Protein AF-A0A7V8VA99-F1 (afdb_monomer)

Secondary structure (DSSP, 8-s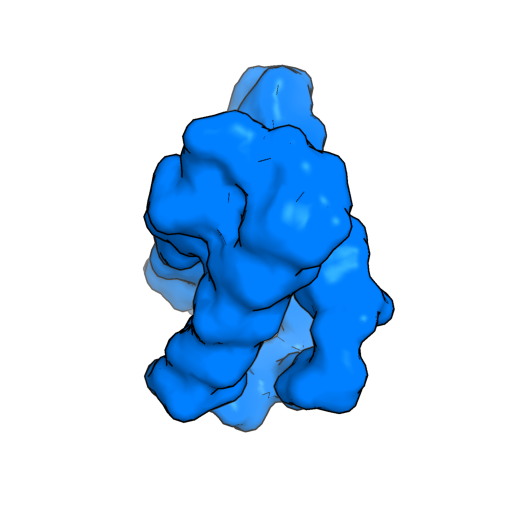tate):
---SHHHHHHHHHHHH---HHHHHHHHHHHHHHTT-TT---GGG--HHHHHHHHHHHHHHHHHTT-S-HHHHHHHHHHHHHHHHHH-

Nearest PDB structures (foldseek):
  5j0n-assembly1_E  TM=7.017E-01  e=3.311E-02  Lambdavirus lambda
  1z1b-assembly1_B  TM=7.153E-01  e=9.308E-02  Lambdavirus lambda
  1z1g-assembly1_D  TM=7.461E-01  e=1.341E-01  Lambdavirus lambda
  1z19-assembly1_B-2  TM=7.161E-01  e=3.546E-01  Lambdavirus lambda

Structure (mmCIF, N/CA/C/O backbone):
data_AF-A0A7V8VA99-F1
#
_entry.id   AF-A0A7V8VA99-F1
#
loop_
_atom_site.group_PDB
_atom_site.id
_atom_site.type_symbol
_atom_site.label_atom_id
_atom_site.label_alt_id
_atom_site.label_comp_id
_atom_site.label_asym_id
_atom_site.label_entity_id
_atom_site.label_seq_id
_atom_site.pdbx_PDB_ins_code
_atom_site.Cartn_x
_atom_site.Cartn_y
_atom_site.Cartn_z
_atom_site.occupancy
_atom_site.B_iso_or_equiv
_atom_site.auth_seq_id
_atom_site.auth_comp_id
_atom_site.auth_asym_id
_atom_site.auth_atom_id
_atom_site.pdbx_PDB_model_num
ATOM 1 N N . MET A 1 1 ? -12.386 2.597 14.223 1.00 59.91 1 MET A N 1
ATOM 2 C CA . MET A 1 1 ? -11.309 1.767 13.644 1.00 59.91 1 MET A CA 1
ATOM 3 C C . MET A 1 1 ? -11.208 2.051 12.150 1.00 59.91 1 MET A C 1
ATOM 5 O O . MET A 1 1 ? -12.250 2.286 11.548 1.00 59.91 1 MET A O 1
ATOM 9 N N . PRO A 1 2 ? -10.012 2.184 11.548 1.00 66.38 2 PRO A N 1
ATOM 10 C CA . PRO A 1 2 ? -9.892 2.074 10.094 1.00 66.38 2 PRO A CA 1
ATOM 11 C C . PRO A 1 2 ? -10.290 0.650 9.678 1.00 66.38 2 PRO A C 1
ATOM 13 O O . PRO A 1 2 ? -9.731 -0.293 10.210 1.00 66.38 2 PRO A O 1
ATOM 16 N N . THR A 1 3 ? -11.254 0.505 8.770 1.00 86.31 3 THR A N 1
ATOM 17 C CA . THR A 1 3 ? -11.749 -0.808 8.301 1.00 86.31 3 THR A CA 1
ATOM 18 C C . THR A 1 3 ? -11.022 -1.301 7.045 1.00 86.31 3 THR A C 1
ATOM 20 O O . THR A 1 3 ? -11.204 -2.428 6.599 1.00 86.31 3 THR A O 1
ATOM 23 N N . SER A 1 4 ? -10.187 -0.449 6.439 1.00 90.56 4 SER A N 1
ATOM 24 C CA . SER A 1 4 ? -9.429 -0.761 5.227 1.00 90.56 4 SER A CA 1
ATOM 25 C C . SER A 1 4 ? -8.004 -0.219 5.290 1.00 90.56 4 SER A C 1
ATOM 27 O O . SER A 1 4 ? -7.728 0.784 5.961 1.00 90.56 4 SER A O 1
ATOM 29 N N . LEU A 1 5 ? -7.101 -0.845 4.528 1.00 92.12 5 LEU A N 1
ATOM 30 C CA . LEU A 1 5 ? -5.717 -0.389 4.377 1.00 92.12 5 LEU A CA 1
ATOM 31 C C . LEU A 1 5 ? -5.636 1.051 3.839 1.00 92.12 5 LEU A C 1
ATOM 33 O O . LEU A 1 5 ? -4.805 1.836 4.288 1.00 92.12 5 LEU A O 1
ATOM 37 N N . GLU A 1 6 ? -6.525 1.431 2.919 1.00 93.44 6 GLU A N 1
ATOM 38 C CA . GLU A 1 6 ? -6.607 2.798 2.392 1.00 93.44 6 GLU A CA 1
ATOM 39 C C . GLU A 1 6 ? -6.954 3.817 3.482 1.00 93.44 6 GLU A C 1
ATOM 41 O O . GLU A 1 6 ? -6.295 4.856 3.601 1.00 93.44 6 GLU A O 1
ATOM 46 N N . SER A 1 7 ? -7.950 3.507 4.317 1.00 93.44 7 SER A N 1
ATOM 47 C CA . SER A 1 7 ? -8.333 4.369 5.436 1.00 93.44 7 SER A CA 1
ATOM 48 C C . SER A 1 7 ? -7.196 4.507 6.446 1.00 93.44 7 SER A C 1
ATOM 50 O O . SER A 1 7 ? -6.949 5.607 6.949 1.00 93.44 7 SER A O 1
ATOM 52 N N . LEU A 1 8 ? -6.484 3.410 6.725 1.00 95.06 8 LEU A N 1
ATOM 53 C CA . LEU A 1 8 ? -5.316 3.407 7.599 1.00 95.06 8 LEU A CA 1
ATOM 54 C C . LEU A 1 8 ? -4.207 4.312 7.049 1.00 95.06 8 LEU A C 1
ATOM 56 O O . LEU A 1 8 ? -3.782 5.248 7.726 1.00 95.06 8 LEU A O 1
ATOM 60 N N . VAL A 1 9 ? -3.780 4.076 5.806 1.00 95.81 9 VAL A N 1
ATOM 61 C CA . VAL A 1 9 ? -2.715 4.848 5.149 1.00 95.81 9 VAL A CA 1
ATOM 62 C C . VAL A 1 9 ? -3.090 6.327 5.049 1.00 95.81 9 VAL A C 1
ATOM 64 O O . VAL A 1 9 ? -2.255 7.194 5.298 1.00 95.81 9 VAL A O 1
ATOM 67 N N . THR A 1 10 ? -4.352 6.644 4.759 1.00 95.00 10 THR A N 1
ATOM 68 C CA . THR A 1 10 ? -4.829 8.033 4.707 1.00 95.00 10 THR A CA 1
ATOM 69 C C . THR A 1 10 ? -4.690 8.734 6.055 1.00 95.00 10 THR A C 1
ATOM 71 O O . THR A 1 10 ? -4.210 9.869 6.112 1.00 95.00 10 THR A O 1
ATOM 74 N N . LYS A 1 11 ? -5.077 8.074 7.155 1.00 95.44 11 LYS A N 1
ATOM 75 C CA . LYS A 1 11 ? -4.927 8.642 8.502 1.00 95.44 11 LYS A CA 1
ATOM 76 C C . LYS A 1 11 ? -3.456 8.776 8.900 1.00 95.44 11 LYS A C 1
ATOM 78 O O . LYS A 1 11 ? -3.072 9.839 9.383 1.00 95.44 11 LYS A O 1
ATOM 83 N N . TYR A 1 12 ? -2.636 7.766 8.610 1.00 95.88 12 TYR A N 1
ATOM 84 C CA . TYR A 1 12 ? -1.189 7.792 8.837 1.00 95.88 12 TYR A CA 1
ATOM 85 C C . TYR A 1 12 ? -0.523 8.996 8.145 1.00 95.88 12 TYR A C 1
ATOM 87 O O . TYR A 1 12 ? 0.164 9.794 8.785 1.00 95.88 12 TYR A O 1
ATOM 95 N N . LEU A 1 13 ? -0.794 9.199 6.850 1.00 96.50 13 LEU A N 1
ATOM 96 C CA . LEU A 1 13 ? -0.244 10.323 6.083 1.00 96.50 13 LEU A CA 1
ATOM 97 C C . LEU A 1 13 ? -0.755 11.684 6.572 1.00 96.50 13 LEU A C 1
ATOM 99 O O . LEU A 1 13 ? -0.012 12.665 6.539 1.00 96.50 13 LEU A O 1
ATOM 103 N N . ARG A 1 14 ? -2.015 11.770 7.016 1.00 94.81 14 ARG A N 1
ATOM 104 C CA . ARG A 1 14 ? -2.557 12.997 7.622 1.00 94.81 14 ARG A CA 1
ATOM 105 C C . ARG A 1 14 ? -1.862 13.322 8.943 1.00 94.81 14 ARG A C 1
ATOM 107 O O . ARG A 1 14 ? -1.537 14.482 9.157 1.00 94.81 14 ARG A O 1
ATOM 114 N N . SER A 1 15 ? -1.592 12.315 9.775 1.00 95.69 15 SER A N 1
ATOM 115 C CA . SER A 1 15 ? -0.921 12.488 11.068 1.00 95.69 15 SER A CA 1
ATOM 116 C C . SER A 1 15 ? 0.541 12.914 10.928 1.00 95.69 15 SER A C 1
ATOM 118 O O . SER A 1 15 ? 1.001 13.754 11.691 1.00 95.69 15 SER A O 1
ATOM 120 N N . GLY A 1 16 ? 1.285 12.325 9.986 1.00 92.75 16 GLY A N 1
ATOM 121 C CA . GLY A 1 16 ? 2.720 12.593 9.826 1.00 92.75 16 GLY A CA 1
ATOM 122 C C . GLY A 1 16 ? 3.059 13.783 8.925 1.00 92.75 16 GLY A C 1
ATOM 123 O O . GLY A 1 16 ? 4.212 14.197 8.883 1.00 92.75 16 GLY A O 1
ATOM 124 N N . ASN A 1 17 ? 2.084 14.290 8.164 1.00 93.56 17 ASN A N 1
ATOM 125 C CA . ASN A 1 17 ? 2.253 15.320 7.137 1.00 93.56 17 ASN A CA 1
ATOM 126 C C . ASN A 1 17 ? 3.550 15.191 6.291 1.00 93.56 17 ASN A C 1
ATOM 128 O O . ASN A 1 17 ? 4.310 16.155 6.182 1.00 93.56 17 ASN A O 1
ATOM 132 N N . PRO A 1 18 ? 3.848 14.019 5.693 1.00 95.31 18 PRO A N 1
ATOM 133 C CA . PRO A 1 18 ? 5.103 13.833 4.980 1.00 95.31 18 PRO A CA 1
ATOM 134 C C . PRO A 1 18 ? 5.119 14.618 3.663 1.00 95.31 18 PRO A C 1
ATOM 136 O O . PRO A 1 18 ? 4.072 15.002 3.126 1.00 95.31 18 PRO A O 1
ATOM 139 N N . ALA A 1 19 ? 6.324 14.799 3.116 1.00 97.44 19 ALA A N 1
ATOM 140 C CA . ALA A 1 19 ? 6.537 15.452 1.829 1.00 97.44 19 ALA A CA 1
ATOM 141 C C . ALA A 1 19 ? 5.704 14.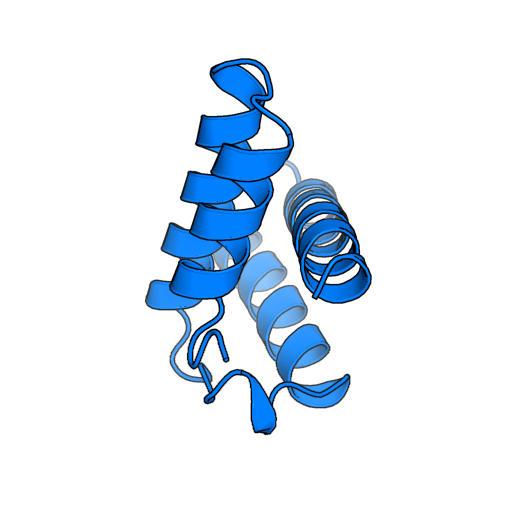813 0.704 1.00 97.44 19 ALA A C 1
ATOM 143 O O . ALA A 1 19 ? 5.425 13.610 0.712 1.00 97.44 19 ALA A O 1
ATOM 144 N N . GLN A 1 20 ? 5.361 15.621 -0.301 1.00 96.81 20 GLN A N 1
ATOM 145 C CA . GLN A 1 20 ? 4.505 15.224 -1.422 1.00 96.81 20 GLN A CA 1
ATOM 146 C C . GLN A 1 20 ? 4.985 13.941 -2.120 1.00 96.81 20 GLN A C 1
ATOM 148 O O . GLN A 1 20 ? 4.196 13.024 -2.336 1.00 96.81 20 GLN A O 1
ATOM 153 N N . ARG A 1 21 ? 6.296 13.820 -2.365 1.00 96.88 21 ARG A N 1
ATOM 154 C CA . ARG A 1 21 ? 6.893 12.617 -2.963 1.00 96.88 21 ARG A CA 1
ATOM 155 C C . ARG A 1 21 ? 6.604 11.353 -2.148 1.00 96.88 21 ARG A C 1
ATOM 157 O O . ARG A 1 21 ? 6.242 10.326 -2.707 1.00 96.88 21 ARG A O 1
ATOM 164 N N . THR A 1 22 ? 6.722 11.426 -0.824 1.00 96.25 22 THR A N 1
ATOM 165 C CA . THR A 1 22 ? 6.410 10.295 0.058 1.00 96.25 22 THR A CA 1
ATOM 166 C C . THR A 1 22 ? 4.927 9.942 -0.029 1.00 96.25 22 THR A C 1
ATOM 168 O O . THR A 1 22 ? 4.583 8.769 -0.134 1.00 96.25 22 THR A O 1
ATOM 171 N N . ARG A 1 23 ? 4.027 10.934 -0.059 1.00 97.31 23 ARG A N 1
ATOM 172 C CA . ARG A 1 23 ? 2.582 10.690 -0.232 1.00 97.31 23 ARG A CA 1
ATOM 173 C C . ARG A 1 23 ? 2.294 9.938 -1.533 1.00 97.31 23 ARG A C 1
ATOM 175 O O . ARG A 1 23 ? 1.546 8.966 -1.519 1.00 97.31 23 ARG A O 1
ATOM 182 N N . GLU A 1 24 ? 2.927 10.328 -2.635 1.00 97.69 24 GLU A N 1
ATOM 183 C CA . GLU A 1 24 ? 2.781 9.670 -3.941 1.00 97.69 24 GLU A CA 1
ATOM 184 C C . GLU A 1 24 ? 3.263 8.213 -3.941 1.00 97.69 24 GLU A C 1
ATOM 186 O O . GLU A 1 24 ? 2.656 7.348 -4.584 1.00 97.69 24 GLU A O 1
ATOM 191 N N . GLU A 1 25 ? 4.320 7.911 -3.189 1.00 97.19 25 GLU A N 1
ATOM 192 C CA . GLU A 1 25 ? 4.820 6.547 -3.002 1.00 97.19 25 GLU A CA 1
ATOM 193 C C . GLU A 1 25 ? 3.805 5.661 -2.247 1.00 97.19 25 GLU A C 1
ATOM 195 O O . GLU A 1 25 ? 3.551 4.517 -2.647 1.00 97.19 25 GLU A O 1
ATOM 200 N N . TYR A 1 26 ? 3.148 6.193 -1.211 1.00 97.75 26 TYR A N 1
ATOM 201 C CA . TYR A 1 26 ? 2.053 5.499 -0.518 1.00 97.75 26 TYR A CA 1
ATOM 202 C C . TYR A 1 26 ? 0.810 5.345 -1.405 1.00 97.75 26 TYR A C 1
ATOM 204 O O . TYR A 1 26 ? 0.231 4.262 -1.458 1.00 97.75 26 TYR A O 1
ATOM 212 N N . LEU A 1 27 ? 0.433 6.366 -2.178 1.00 96.25 27 LEU A N 1
ATOM 213 C CA . LEU A 1 27 ? -0.666 6.254 -3.148 1.00 96.25 27 LEU A CA 1
ATOM 214 C C . LEU A 1 27 ? -0.375 5.193 -4.216 1.00 96.25 27 LEU A C 1
ATOM 216 O O . LEU A 1 27 ? -1.266 4.459 -4.633 1.00 96.25 27 LEU A O 1
ATOM 220 N N . THR A 1 28 ? 0.883 5.059 -4.637 1.00 95.88 28 THR A N 1
ATOM 221 C CA . THR A 1 28 ? 1.306 3.980 -5.543 1.00 95.88 28 THR A CA 1
ATOM 222 C C . THR A 1 28 ? 1.151 2.604 -4.901 1.00 95.88 28 THR A C 1
ATOM 224 O O . THR A 1 28 ? 0.769 1.655 -5.583 1.00 95.88 28 THR A O 1
ATOM 227 N N . THR A 1 29 ? 1.389 2.504 -3.593 1.00 96.19 29 THR A N 1
ATOM 228 C CA . THR A 1 29 ? 1.153 1.274 -2.825 1.00 96.19 29 THR A CA 1
ATOM 229 C C . THR A 1 29 ? -0.331 0.915 -2.807 1.00 96.19 29 THR A C 1
ATOM 231 O O . THR A 1 29 ? -0.679 -0.214 -3.138 1.00 96.19 29 THR A O 1
ATOM 234 N N . LEU A 1 30 ? -1.207 1.885 -2.528 1.00 95.75 30 LEU A N 1
ATOM 235 C CA . LEU A 1 30 ? -2.660 1.679 -2.529 1.00 95.75 30 LEU A CA 1
ATOM 236 C C . LEU A 1 30 ? -3.208 1.320 -3.916 1.00 95.75 30 LEU A C 1
ATOM 238 O O . LEU A 1 30 ? -4.033 0.423 -4.028 1.00 95.75 30 LEU A O 1
ATOM 242 N N . ARG A 1 31 ? -2.696 1.936 -4.988 1.00 95.19 31 ARG A N 1
ATOM 243 C CA . ARG A 1 31 ? -3.061 1.568 -6.370 1.00 95.19 31 ARG A CA 1
ATOM 244 C C . ARG A 1 31 ? -2.678 0.137 -6.738 1.00 95.19 31 ARG A C 1
ATOM 246 O O . ARG A 1 31 ? -3.310 -0.462 -7.600 1.00 95.19 31 ARG A O 1
ATOM 253 N N . LYS A 1 32 ? -1.594 -0.386 -6.163 1.00 95.31 32 LYS A N 1
ATOM 254 C CA . LYS A 1 32 ? -1.198 -1.787 -6.338 1.00 95.31 32 LYS A CA 1
ATOM 255 C C . LYS A 1 32 ? -2.087 -2.700 -5.502 1.00 95.31 32 LYS A C 1
ATOM 257 O O . LYS A 1 32 ? -2.581 -3.679 -6.038 1.00 95.31 32 LYS A O 1
ATOM 262 N N . TRP A 1 33 ? -2.362 -2.325 -4.253 1.00 95.38 33 TRP A N 1
ATOM 263 C CA . TRP A 1 33 ? -3.304 -3.033 -3.385 1.00 95.38 33 TRP A CA 1
ATOM 264 C C . TRP A 1 33 ? -4.684 -3.187 -4.034 1.00 95.38 33 TRP A C 1
ATOM 266 O O . TRP A 1 33 ? -5.204 -4.288 -4.101 1.00 95.38 33 TRP A O 1
ATOM 276 N N . SER A 1 34 ? -5.235 -2.117 -4.612 1.00 93.00 34 SER A N 1
ATOM 277 C CA . SER A 1 34 ? -6.557 -2.141 -5.252 1.00 93.00 34 SER A CA 1
ATOM 278 C C . SER A 1 34 ? -6.632 -2.965 -6.543 1.00 93.00 34 SER A C 1
ATOM 280 O O . SER A 1 34 ? -7.721 -3.189 -7.054 1.00 93.00 34 SER A O 1
ATOM 282 N N . ARG A 1 35 ? -5.490 -3.328 -7.139 1.00 93.75 35 ARG A N 1
ATOM 283 C CA . ARG A 1 35 ? -5.418 -4.177 -8.342 1.00 93.75 35 ARG A CA 1
ATOM 284 C C . ARG A 1 35 ? -5.211 -5.648 -8.001 1.00 93.75 35 ARG A C 1
ATOM 286 O O . ARG A 1 35 ? -5.337 -6.486 -8.886 1.00 93.75 35 ARG A O 1
ATOM 293 N N . TRP A 1 36 ? -4.823 -5.936 -6.765 1.00 95.00 36 TRP A N 1
ATOM 294 C CA . TRP A 1 36 ? -4.612 -7.286 -6.289 1.00 95.00 36 TRP A CA 1
ATOM 295 C C . TRP A 1 36 ? -5.946 -7.864 -5.810 1.00 95.00 36 TRP A C 1
ATOM 297 O O . TRP A 1 36 ? -6.607 -7.277 -4.958 1.00 95.00 36 TRP A O 1
ATOM 307 N N . ASP A 1 37 ? -6.331 -9.012 -6.363 1.00 87.69 37 ASP A N 1
ATOM 308 C CA . ASP A 1 37 ? -7.633 -9.658 -6.122 1.00 87.69 37 ASP A CA 1
ATOM 309 C C . ASP A 1 37 ? -7.761 -10.268 -4.708 1.00 87.69 37 ASP A C 1
ATOM 311 O O . ASP A 1 37 ? -8.850 -10.595 -4.256 1.00 87.69 37 ASP A O 1
ATOM 315 N N . GLY A 1 38 ? -6.647 -10.390 -3.975 1.00 82.12 38 GLY A N 1
ATOM 316 C CA . GLY A 1 38 ? -6.601 -10.966 -2.624 1.00 82.12 38 GLY A CA 1
ATOM 317 C C . GLY A 1 38 ? -6.817 -9.972 -1.477 1.00 82.12 38 GLY A C 1
ATOM 318 O O . GLY A 1 38 ? -6.490 -10.283 -0.334 1.00 82.12 38 GLY A O 1
ATOM 319 N N . ALA A 1 39 ? -7.304 -8.759 -1.752 1.00 80.50 39 ALA A N 1
ATOM 320 C CA . ALA A 1 39 ? -7.486 -7.744 -0.718 1.00 80.50 39 ALA A CA 1
ATOM 321 C C . ALA A 1 39 ? -8.537 -8.170 0.329 1.00 80.50 39 ALA A C 1
ATOM 323 O O . ALA A 1 39 ? -9.691 -8.431 -0.001 1.00 80.50 39 ALA A O 1
ATOM 324 N N . VAL A 1 40 ? -8.142 -8.165 1.605 1.00 86.81 40 VAL A N 1
ATOM 325 C CA . VAL A 1 40 ? -9.004 -8.478 2.762 1.00 86.81 40 VAL A CA 1
ATOM 326 C C . VAL A 1 40 ? -9.287 -7.231 3.618 1.00 86.81 40 VAL A C 1
ATOM 328 O O . VAL A 1 40 ? -8.549 -6.238 3.510 1.00 86.81 40 VAL A O 1
ATOM 331 N N . PRO A 1 41 ? -10.323 -7.250 4.484 1.00 87.94 41 PRO A N 1
ATOM 332 C CA . PRO A 1 41 ? -10.502 -6.247 5.534 1.00 87.94 41 PRO A CA 1
ATOM 333 C C . PRO A 1 41 ? -9.251 -6.096 6.406 1.00 87.94 41 PRO A C 1
ATOM 335 O O . PRO A 1 41 ? -8.469 -7.035 6.564 1.00 87.94 41 PRO A O 1
ATOM 338 N N . LEU A 1 42 ? -9.047 -4.912 6.993 1.00 88.50 42 LEU A N 1
ATOM 339 C CA . LEU A 1 42 ? -7.834 -4.647 7.776 1.00 88.50 42 LEU A CA 1
ATOM 340 C C . LEU A 1 42 ? -7.713 -5.581 8.992 1.00 88.50 42 LEU A C 1
ATOM 342 O O . LEU A 1 42 ? -6.608 -5.947 9.379 1.00 88.50 42 LEU A O 1
ATOM 346 N N . GLU A 1 43 ? -8.841 -5.977 9.572 1.00 89.06 43 GLU A N 1
ATOM 347 C CA . GLU A 1 43 ? -8.944 -6.865 10.729 1.00 89.06 43 GLU A CA 1
ATOM 348 C C . GLU A 1 43 ? -8.489 -8.301 10.421 1.00 89.06 43 GLU A C 1
ATOM 350 O O . GLU A 1 43 ? -8.047 -9.017 11.318 1.00 89.06 43 GLU A O 1
ATOM 355 N N . GLU A 1 44 ? -8.564 -8.705 9.153 1.00 90.19 44 GLU A N 1
ATOM 356 C CA . GLU A 1 44 ? -8.139 -10.017 8.655 1.00 90.19 44 GLU A CA 1
ATOM 357 C C . GLU A 1 44 ? -6.732 -9.974 8.037 1.00 90.19 44 GLU A C 1
ATOM 359 O O . GLU A 1 44 ? -6.178 -11.008 7.664 1.00 90.19 44 GLU A O 1
ATOM 364 N N . LEU A 1 45 ? -6.124 -8.785 7.938 1.00 91.12 45 LEU A N 1
ATOM 365 C CA . LEU A 1 45 ? -4.824 -8.597 7.309 1.00 91.12 45 LEU A CA 1
ATOM 366 C C . LEU A 1 45 ? -3.699 -9.197 8.164 1.00 91.12 45 LEU A C 1
ATOM 368 O O . LEU A 1 45 ? -3.192 -8.579 9.104 1.00 91.12 45 LEU A O 1
ATOM 372 N N . GLY A 1 46 ? -3.264 -10.400 7.796 1.00 91.69 46 GLY A N 1
ATOM 373 C CA . GLY A 1 46 ? -2.197 -11.129 8.457 1.00 91.69 46 GLY A CA 1
ATOM 374 C C . GLY A 1 46 ? -0.879 -11.150 7.685 1.00 91.69 46 GLY A C 1
ATOM 375 O O . GLY A 1 46 ? -0.673 -10.527 6.641 1.00 91.69 46 GLY A O 1
ATOM 376 N N . ARG A 1 47 ? 0.073 -11.929 8.213 1.00 94.31 47 ARG A N 1
ATOM 377 C CA . ARG A 1 47 ? 1.375 -12.155 7.558 1.00 94.31 47 ARG A CA 1
ATOM 378 C C . ARG A 1 47 ? 1.240 -12.871 6.213 1.00 94.31 47 ARG A C 1
ATOM 380 O O . ARG A 1 47 ? 2.124 -12.709 5.373 1.00 94.31 47 ARG A O 1
ATOM 387 N N . LYS A 1 48 ? 0.201 -13.693 6.045 1.00 95.38 48 LYS A N 1
ATOM 388 C CA . LYS A 1 48 ? -0.037 -14.479 4.833 1.00 95.38 48 LYS A CA 1
ATOM 389 C C . LYS A 1 48 ? -0.457 -13.557 3.691 1.00 95.38 48 LYS A C 1
ATOM 391 O O . LYS A 1 48 ? 0.221 -13.524 2.674 1.00 95.38 48 LYS A O 1
ATOM 396 N N . GLU A 1 49 ? -1.463 -12.730 3.922 1.00 95.12 49 GLU A N 1
ATOM 397 C CA . GLU A 1 49 ? -2.039 -11.799 2.952 1.00 95.12 49 GLU A CA 1
ATOM 398 C C . GLU A 1 49 ? -1.007 -10.732 2.562 1.00 95.12 49 GLU A C 1
ATOM 400 O O . GLU A 1 49 ? -0.836 -10.414 1.389 1.00 95.12 49 GLU A O 1
ATOM 405 N N . ILE A 1 50 ? -0.214 -10.244 3.529 1.00 95.06 50 ILE A N 1
ATOM 406 C CA . ILE A 1 50 ? 0.924 -9.357 3.240 1.00 95.06 50 ILE A CA 1
ATOM 407 C C . ILE A 1 50 ? 1.955 -10.049 2.337 1.00 95.06 50 ILE A C 1
ATOM 409 O O . ILE A 1 50 ? 2.514 -9.401 1.454 1.00 95.06 50 ILE A O 1
ATOM 413 N N . ARG A 1 51 ? 2.253 -11.336 2.556 1.00 96.81 51 ARG A N 1
ATOM 414 C CA . ARG A 1 51 ? 3.208 -12.072 1.714 1.00 96.81 51 ARG A CA 1
ATOM 415 C C . ARG A 1 51 ? 2.657 -12.253 0.302 1.00 96.81 51 ARG A C 1
ATOM 417 O O . ARG A 1 51 ? 3.344 -11.865 -0.633 1.00 96.81 51 ARG A O 1
ATOM 424 N N . GLU A 1 52 ? 1.430 -12.744 0.167 1.00 97.19 52 GLU A N 1
ATOM 425 C CA . GLU A 1 52 ? 0.777 -12.957 -1.131 1.00 97.19 52 GLU A CA 1
ATOM 426 C C . GLU A 1 52 ? 0.687 -11.658 -1.940 1.00 97.19 52 GLU A C 1
ATOM 428 O O . GLU A 1 52 ? 1.007 -11.641 -3.128 1.00 97.19 52 GLU A O 1
ATOM 433 N N . PHE A 1 53 ? 0.364 -10.537 -1.289 1.00 96.88 53 PHE A N 1
ATOM 434 C CA . PHE A 1 53 ? 0.389 -9.232 -1.940 1.00 96.88 53 PHE A CA 1
ATOM 435 C C . PHE A 1 53 ? 1.789 -8.836 -2.425 1.00 96.88 53 PHE A C 1
ATOM 437 O O . PHE A 1 53 ? 1.944 -8.325 -3.533 1.00 96.88 53 PHE A O 1
ATOM 444 N N . LEU A 1 54 ? 2.826 -9.030 -1.605 1.00 97.25 54 LEU A N 1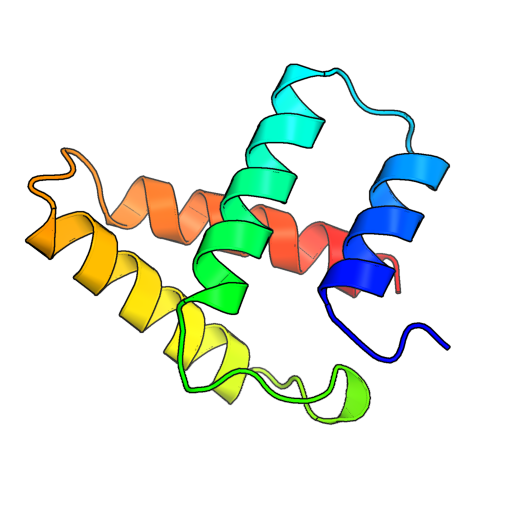
ATOM 445 C CA . LEU A 1 54 ? 4.198 -8.670 -1.976 1.00 97.25 54 LEU A CA 1
ATOM 446 C C . LEU A 1 54 ? 4.758 -9.559 -3.092 1.00 97.25 54 LEU A C 1
ATOM 448 O O . LEU A 1 54 ? 5.505 -9.053 -3.933 1.00 97.25 54 LEU A O 1
ATOM 452 N N . ASP A 1 55 ? 4.383 -10.836 -3.109 1.00 97.06 55 ASP A N 1
ATOM 453 C CA . ASP A 1 55 ? 4.725 -11.777 -4.174 1.00 97.06 55 ASP A CA 1
ATOM 454 C C . ASP A 1 55 ? 4.021 -11.362 -5.478 1.00 97.06 55 ASP A C 1
ATOM 456 O O . ASP A 1 55 ? 4.683 -11.166 -6.500 1.00 97.06 55 ASP A O 1
ATOM 460 N N . TRP A 1 56 ? 2.724 -11.038 -5.422 1.00 97.12 56 TRP A N 1
ATOM 461 C CA . TRP A 1 56 ? 1.996 -10.475 -6.564 1.00 97.12 56 TRP A CA 1
ATOM 462 C C . TRP A 1 56 ? 2.604 -9.153 -7.062 1.00 97.12 56 TRP A C 1
ATOM 464 O O . TRP A 1 56 ? 2.741 -8.941 -8.264 1.00 97.12 56 TRP A O 1
ATOM 474 N N . VAL A 1 57 ? 3.028 -8.250 -6.168 1.00 96.12 57 VAL A N 1
ATOM 475 C CA . VAL A 1 57 ? 3.708 -6.997 -6.551 1.00 96.12 57 VAL A CA 1
ATOM 476 C C . VAL A 1 57 ? 4.994 -7.280 -7.319 1.00 96.12 57 VAL A C 1
ATOM 478 O O . VAL A 1 57 ? 5.324 -6.540 -8.254 1.00 96.12 57 VAL A O 1
ATOM 481 N N . HIS A 1 58 ? 5.746 -8.292 -6.888 1.00 96.00 58 HIS A N 1
ATOM 482 C CA . HIS A 1 58 ? 6.976 -8.700 -7.545 1.00 96.00 58 HIS A CA 1
ATOM 483 C C . HIS A 1 58 ? 6.681 -9.208 -8.963 1.00 96.00 58 HIS A C 1
ATOM 485 O O . HIS A 1 58 ? 7.321 -8.758 -9.915 1.00 96.00 58 HIS A O 1
ATOM 491 N N . GLU A 1 59 ? 5.674 -10.067 -9.117 1.00 95.31 59 GLU A N 1
ATOM 492 C CA . GLU A 1 59 ? 5.223 -10.598 -10.409 1.00 95.31 59 GLU A CA 1
ATOM 493 C C . GLU A 1 59 ? 4.655 -9.507 -11.337 1.00 95.31 59 GLU A C 1
ATOM 495 O O . GLU A 1 59 ? 5.064 -9.408 -12.496 1.00 95.31 59 GLU A O 1
ATOM 500 N N . ASP A 1 60 ? 3.793 -8.613 -10.840 1.00 94.38 60 ASP A N 1
ATOM 501 C CA . ASP A 1 60 ? 3.260 -7.459 -11.590 1.00 94.38 60 ASP A CA 1
ATOM 502 C C . ASP A 1 60 ? 4.388 -6.524 -12.055 1.00 94.38 60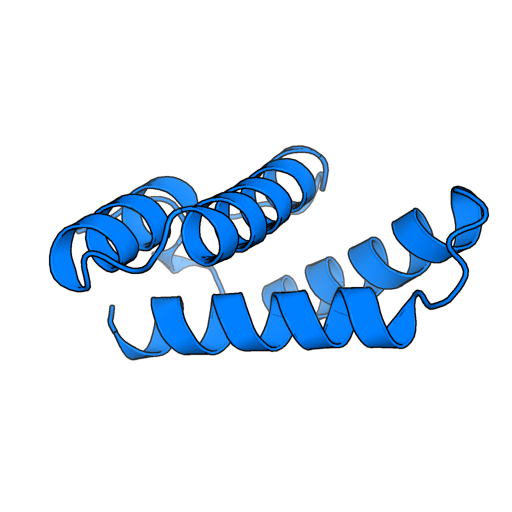 ASP A C 1
ATOM 504 O O . ASP A 1 60 ? 4.358 -5.991 -13.164 1.00 94.38 60 ASP A O 1
ATOM 508 N N . ALA A 1 61 ? 5.421 -6.321 -11.233 1.00 92.69 61 ALA A N 1
ATOM 509 C CA . ALA A 1 61 ? 6.574 -5.521 -11.630 1.00 92.69 61 ALA A CA 1
ATOM 510 C C . ALA A 1 61 ? 7.445 -6.229 -12.683 1.00 92.69 61 ALA A C 1
ATOM 512 O O . ALA A 1 61 ? 7.916 -5.568 -13.608 1.00 92.69 61 ALA A O 1
ATOM 513 N N . ALA A 1 62 ? 7.642 -7.545 -12.569 1.00 93.00 62 ALA A N 1
ATOM 514 C CA . ALA A 1 62 ? 8.414 -8.329 -13.532 1.00 93.00 62 ALA A CA 1
ATOM 515 C C . ALA A 1 62 ? 7.722 -8.396 -14.907 1.00 93.00 62 A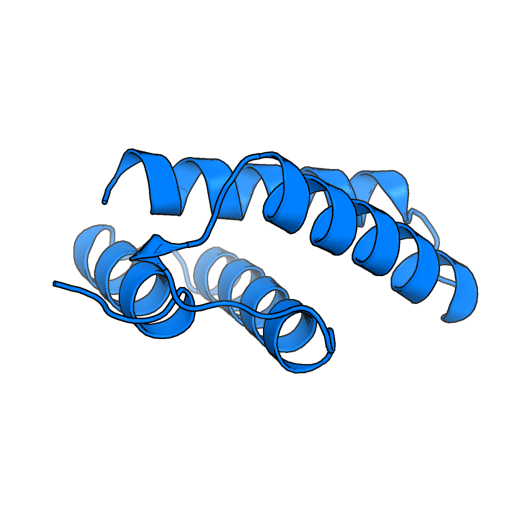LA A C 1
ATOM 517 O O . ALA A 1 62 ? 8.360 -8.198 -15.938 1.00 93.00 62 ALA A O 1
ATOM 518 N N . THR A 1 63 ? 6.404 -8.602 -14.924 1.00 91.62 63 THR A N 1
ATOM 519 C CA . THR A 1 63 ? 5.598 -8.705 -16.155 1.00 91.62 63 THR A CA 1
ATOM 520 C C . THR A 1 63 ? 5.501 -7.387 -16.924 1.00 91.62 63 THR A C 1
ATOM 522 O O . THR A 1 63 ? 5.470 -7.389 -18.152 1.00 91.62 63 THR A O 1
ATOM 525 N N . ARG A 1 64 ? 5.527 -6.239 -16.237 1.00 86.38 64 ARG A N 1
ATOM 526 C CA . ARG A 1 64 ? 5.492 -4.901 -16.859 1.00 86.38 64 ARG A CA 1
ATOM 527 C C . ARG A 1 64 ? 6.861 -4.383 -17.327 1.00 86.38 64 ARG A C 1
ATOM 529 O O . ARG A 1 64 ? 7.025 -3.172 -17.460 1.00 86.38 64 ARG A O 1
ATOM 536 N N . GLN A 1 65 ? 7.847 -5.262 -17.536 1.00 75.56 65 GLN A N 1
ATOM 537 C CA . GLN A 1 65 ? 9.241 -4.898 -17.854 1.00 75.56 65 GLN A CA 1
ATOM 538 C C . GLN A 1 65 ? 9.876 -3.947 -16.820 1.00 75.56 65 GLN A C 1
ATOM 540 O O . GLN A 1 65 ? 10.752 -3.139 -17.136 1.00 75.56 65 GLN A O 1
ATOM 545 N N . GLY A 1 66 ? 9.435 -4.015 -15.560 1.00 73.69 66 GLY A N 1
ATOM 546 C CA . GLY A 1 66 ? 10.028 -3.235 -14.484 1.00 73.69 66 GLY A CA 1
ATOM 547 C C . GLY A 1 66 ? 11.486 -3.637 -14.271 1.00 73.69 66 GLY A C 1
ATOM 548 O O . GLY A 1 66 ? 11.812 -4.811 -14.142 1.00 73.69 66 GLY A O 1
ATOM 549 N N . THR A 1 67 ? 12.376 -2.652 -14.176 1.00 78.06 67 THR A N 1
ATOM 550 C CA . THR A 1 67 ? 13.828 -2.877 -14.078 1.00 78.06 67 THR A CA 1
ATOM 551 C C . THR A 1 67 ? 14.276 -3.460 -12.736 1.00 78.06 67 THR A C 1
ATOM 553 O O . THR A 1 67 ? 15.392 -3.961 -12.632 1.00 78.06 67 THR A O 1
ATOM 556 N N . ASN A 1 68 ? 13.450 -3.367 -11.684 1.00 90.75 68 ASN A N 1
ATOM 557 C CA . ASN A 1 68 ? 13.798 -3.875 -10.355 1.00 90.75 68 ASN A CA 1
ATOM 558 C C . ASN A 1 68 ? 12.553 -4.265 -9.521 1.00 90.75 68 ASN A C 1
ATOM 560 O O . ASN A 1 68 ? 12.101 -3.486 -8.670 1.00 90.75 68 ASN A O 1
ATOM 564 N N . PRO A 1 69 ? 11.975 -5.459 -9.753 1.00 92.94 69 PRO A N 1
ATOM 565 C CA . PRO A 1 69 ? 10.782 -5.924 -9.040 1.00 92.94 69 PRO A CA 1
ATOM 566 C C . PRO A 1 69 ? 11.031 -6.104 -7.534 1.00 92.94 69 PRO A C 1
ATOM 568 O O . PRO A 1 69 ? 10.197 -5.700 -6.721 1.00 92.94 69 PRO A O 1
ATOM 571 N N . GLY A 1 70 ? 12.218 -6.582 -7.140 1.00 95.44 70 GLY A N 1
ATOM 572 C CA . GLY A 1 70 ? 12.610 -6.722 -5.734 1.00 95.44 70 GLY A CA 1
ATOM 573 C C . GLY A 1 70 ? 12.636 -5.392 -4.974 1.00 95.44 70 GLY A C 1
ATOM 574 O O . GLY A 1 70 ? 12.124 -5.304 -3.856 1.00 95.44 70 GLY A O 1
ATOM 575 N N . ARG A 1 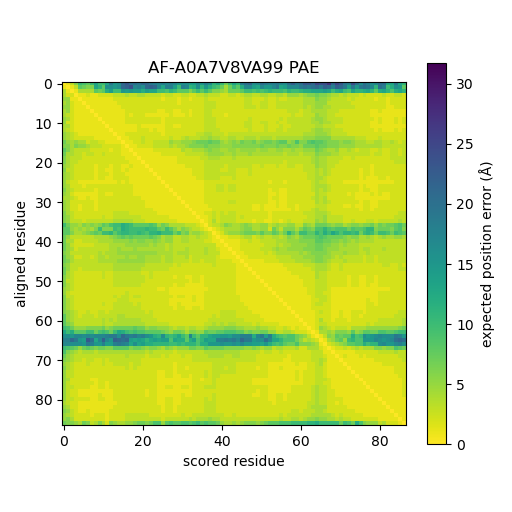71 ? 13.163 -4.319 -5.583 1.00 94.88 71 ARG A N 1
ATOM 576 C CA . ARG A 1 71 ? 13.139 -2.973 -4.982 1.00 94.88 71 ARG A CA 1
ATOM 577 C C . ARG A 1 71 ? 11.713 -2.456 -4.822 1.00 94.88 71 ARG A C 1
ATOM 579 O O . ARG A 1 71 ? 11.406 -1.879 -3.781 1.00 94.88 71 ARG A O 1
ATOM 586 N N . THR A 1 72 ? 10.850 -2.681 -5.811 1.00 95.06 72 THR A N 1
ATOM 587 C CA . THR A 1 72 ? 9.431 -2.302 -5.740 1.00 95.06 72 THR A CA 1
ATOM 588 C C . THR A 1 72 ? 8.721 -3.010 -4.586 1.00 95.06 72 THR A C 1
ATOM 590 O O . THR A 1 72 ? 8.111 -2.345 -3.748 1.00 95.06 72 THR A O 1
ATOM 593 N N . ALA A 1 73 ? 8.857 -4.336 -4.486 1.00 96.50 73 ALA A N 1
ATOM 594 C CA . ALA A 1 73 ? 8.256 -5.119 -3.408 1.00 96.50 73 ALA A CA 1
ATOM 595 C C . ALA A 1 73 ? 8.791 -4.698 -2.028 1.00 96.50 73 ALA A C 1
ATOM 597 O O . ALA A 1 73 ? 8.014 -4.465 -1.102 1.00 96.50 73 ALA A O 1
ATOM 598 N N . ASN A 1 74 ? 10.106 -4.497 -1.890 1.00 97.56 74 ASN A N 1
ATOM 599 C CA . ASN A 1 74 ? 10.705 -4.041 -0.633 1.00 97.56 74 ASN A CA 1
ATOM 600 C C . ASN A 1 74 ? 10.216 -2.649 -0.215 1.00 97.56 74 ASN A C 1
ATOM 602 O O . ASN A 1 74 ? 9.926 -2.430 0.959 1.00 97.56 74 ASN A O 1
ATOM 606 N N . LYS A 1 75 ? 10.080 -1.718 -1.164 1.00 96.81 75 LYS A N 1
ATOM 607 C CA . LYS A 1 75 ? 9.564 -0.372 -0.892 1.00 96.81 75 LYS A CA 1
ATOM 608 C C . LYS A 1 75 ? 8.124 -0.426 -0.375 1.00 96.81 75 LYS A C 1
ATOM 610 O O . LYS A 1 75 ? 7.810 0.216 0.624 1.00 96.81 75 LYS A O 1
ATOM 615 N N . ILE A 1 76 ? 7.278 -1.247 -0.997 1.00 97.31 76 ILE A N 1
ATOM 616 C CA . ILE A 1 76 ? 5.897 -1.460 -0.550 1.00 97.31 76 ILE A CA 1
ATOM 617 C C . ILE A 1 76 ? 5.849 -2.124 0.827 1.00 97.31 76 ILE A C 1
ATOM 619 O O . ILE A 1 76 ? 5.117 -1.657 1.696 1.00 97.31 76 ILE A O 1
ATOM 623 N N . ARG A 1 77 ? 6.688 -3.136 1.080 1.00 97.69 77 ARG A N 1
ATOM 624 C CA . ARG A 1 77 ? 6.823 -3.754 2.408 1.00 97.69 77 ARG A CA 1
ATOM 625 C C . ARG A 1 77 ? 7.142 -2.716 3.485 1.00 97.69 77 ARG A C 1
ATOM 627 O O . ARG A 1 77 ? 6.5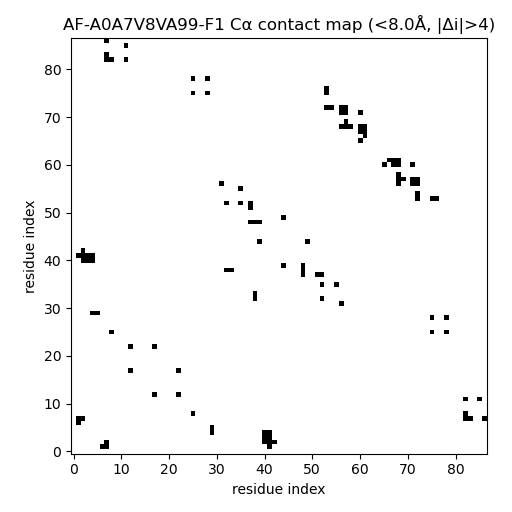44 -2.758 4.558 1.00 97.69 77 ARG A O 1
ATOM 634 N N . SER A 1 78 ? 8.053 -1.780 3.212 1.00 97.94 78 SER A N 1
ATOM 635 C CA . SER A 1 78 ? 8.383 -0.697 4.146 1.00 97.94 78 SER A CA 1
ATOM 636 C C . SER A 1 78 ? 7.192 0.222 4.426 1.00 97.94 78 SER A C 1
ATOM 638 O O . SER A 1 78 ? 6.970 0.570 5.583 1.00 97.94 78 SER A O 1
ATOM 640 N N . HIS A 1 79 ? 6.404 0.579 3.406 1.00 97.50 79 HIS A N 1
ATOM 641 C CA . HIS A 1 79 ? 5.200 1.397 3.589 1.00 97.50 79 HIS A CA 1
ATOM 642 C C . HIS A 1 79 ? 4.138 0.684 4.429 1.00 97.50 79 HIS A C 1
ATOM 644 O O . HIS A 1 79 ? 3.610 1.272 5.371 1.00 97.50 79 HIS A O 1
ATOM 650 N N . LEU A 1 80 ? 3.860 -0.591 4.124 1.00 96.00 80 LEU A N 1
ATOM 651 C CA . LEU A 1 80 ? 2.911 -1.401 4.889 1.00 96.00 80 LEU A CA 1
ATOM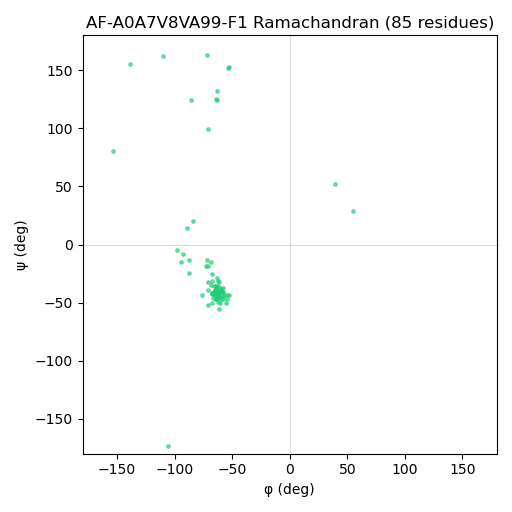 652 C C . LEU A 1 80 ? 3.350 -1.518 6.345 1.00 96.00 80 LEU A C 1
ATOM 654 O O . LEU A 1 80 ? 2.555 -1.269 7.242 1.00 96.00 80 LEU A O 1
ATOM 658 N N . ARG A 1 81 ? 4.631 -1.823 6.590 1.00 96.50 81 ARG A N 1
ATOM 659 C CA . ARG A 1 81 ? 5.169 -1.925 7.949 1.00 96.50 81 ARG A CA 1
ATOM 660 C C . ARG A 1 81 ? 4.980 -0.627 8.727 1.00 96.50 81 ARG A C 1
ATOM 662 O O . ARG A 1 81 ? 4.531 -0.691 9.862 1.00 96.50 81 ARG A O 1
ATOM 669 N N . ALA A 1 82 ? 5.309 0.518 8.131 1.00 96.56 82 ALA A N 1
ATOM 670 C CA . ALA A 1 82 ? 5.182 1.811 8.796 1.00 96.56 82 ALA A CA 1
ATOM 671 C C . ALA A 1 82 ? 3.722 2.128 9.155 1.00 96.56 82 ALA A C 1
ATOM 673 O O . ALA A 1 82 ? 3.436 2.431 10.311 1.00 96.56 82 ALA A O 1
ATOM 674 N N . ALA A 1 83 ? 2.799 1.992 8.197 1.00 95.00 83 ALA A N 1
ATOM 675 C CA . ALA A 1 83 ? 1.383 2.274 8.422 1.00 95.00 83 ALA A CA 1
ATOM 676 C C . ALA A 1 83 ? 0.737 1.296 9.420 1.00 95.00 83 ALA A C 1
ATOM 678 O O . ALA A 1 83 ? 0.007 1.733 10.303 1.00 95.00 83 ALA A O 1
ATOM 679 N N . LEU A 1 84 ? 1.032 -0.005 9.316 1.00 93.75 84 LEU A N 1
ATOM 680 C CA . LEU A 1 84 ? 0.487 -1.034 10.211 1.00 93.75 84 LEU A CA 1
ATOM 681 C C . LEU A 1 84 ? 1.071 -0.958 11.623 1.00 93.75 84 LEU A C 1
ATOM 683 O O . LEU A 1 84 ? 0.366 -1.247 12.574 1.00 93.75 84 LEU A O 1
ATOM 687 N N . SER A 1 85 ? 2.334 -0.548 11.781 1.00 93.31 85 SER A N 1
ATOM 688 C CA . SER A 1 85 ? 2.925 -0.336 13.113 1.00 93.31 85 SER A CA 1
ATOM 689 C C . SER A 1 85 ? 2.401 0.907 13.833 1.00 93.31 85 SER A C 1
ATOM 691 O O . SER A 1 85 ? 2.608 1.045 15.033 1.00 93.31 85 SER A O 1
ATOM 693 N N . TRP A 1 86 ? 1.796 1.832 13.085 1.00 94.25 86 TRP A N 1
ATOM 694 C CA . TRP A 1 86 ? 1.174 3.038 13.623 1.00 94.25 86 TRP A CA 1
ATOM 695 C C . TRP A 1 86 ? -0.292 2.813 14.035 1.00 94.25 86 TRP A C 1
ATOM 697 O O . TRP A 1 86 ? -0.798 3.578 14.853 1.00 94.25 86 TRP A O 1
ATOM 707 N N . ALA A 1 87 ? -0.953 1.813 13.438 1.00 85.25 87 ALA A N 1
ATOM 708 C CA . ALA A 1 87 ? -2.350 1.446 13.681 1.00 85.25 87 ALA A CA 1
ATOM 709 C C . ALA A 1 87 ? -2.587 0.981 15.124 1.00 85.25 87 ALA A C 1
ATOM 711 O O . ALA A 1 87 ? -3.658 1.344 15.662 1.00 85.25 87 ALA A O 1
#

Solvent-accessible surface area (backbone atoms only — not comparable to full-atom values): 5011 Å² total; per-residue (Å²): 130,65,66,34,65,66,54,40,45,52,50,47,47,64,74,66,64,63,58,68,70,59,52,52,55,52,53,52,43,49,58,49,49,7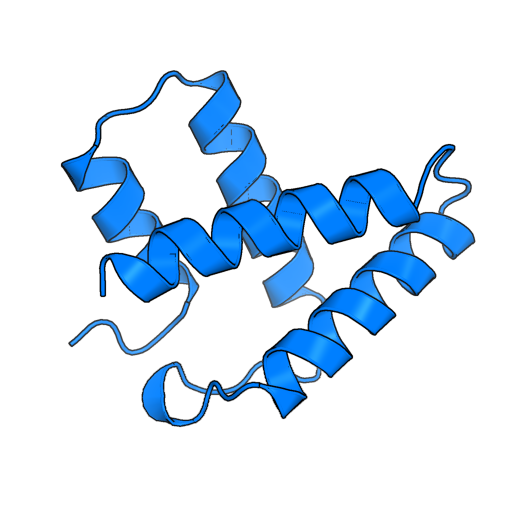6,70,44,90,79,72,64,50,43,94,70,64,45,76,63,54,55,46,55,51,39,51,49,45,27,51,58,26,51,74,70,71,43,92,52,23,68,60,53,26,51,54,44,51,51,51,52,50,55,42,60,74,70,107

pLDDT: mean 92.74, std 6.66, range [59.91, 97.94]

Radius of gyration: 12.61 Å; Cα contacts (8 Å, |Δi|>4): 59; chains: 1; bounding box: 26×30×32 Å

Sequence (87 aa):
MPTSLESLVTKYLRSGNPAQRTREEYLTTLRKWSRWDGAVPLEELGRKEIREFLDWVHEDAATRQGTNPGRTANKIRSHLRAALSWA

InterPro domains:
  IPR004107 Integrase, SAM-like, N-terminal [PF13495] (9-60)
  IPR010998 Integrase/recombinase, N-terminal [G3DSA:1.10.150.130] (4-87)
  IPR011010 DNA breaking-rejoining enzyme, catalytic core [SSF56349] (4-87)
  IPR044068 Core-binding (CB) domain [PS51900] (3-87)

Mean predicted aligned error: 3.4 Å

Foldseek 3Di:
DQFAPVSLLVVVCVVVVDDPVVNVLVVVLVVLLVVDPLGDTPVPDDPVSLVVSLVVQLVVCVVVVNPCSPVSSVSSVVSSCSSVVVD

Organism: NCBI:txid980252